Protein AF-A0A8T6CAI7-F1 (afdb_monomer_lite)

Structure (mmCIF, N/CA/C/O backbone):
data_AF-A0A8T6CAI7-F1
#
_entry.id   AF-A0A8T6CAI7-F1
#
loop_
_atom_site.group_PDB
_atom_site.id
_atom_site.type_symbol
_atom_site.label_atom_id
_atom_site.label_alt_id
_atom_site.label_comp_id
_atom_site.label_asym_id
_atom_site.label_entity_id
_atom_site.label_seq_id
_atom_site.pdbx_PDB_ins_code
_atom_site.Cartn_x
_atom_site.Cartn_y
_atom_site.Cartn_z
_atom_site.occupancy
_atom_site.B_iso_or_equiv
_atom_site.auth_seq_id
_atom_site.auth_comp_id
_atom_site.auth_asym_id
_atom_site.auth_atom_id
_atom_site.pdbx_PDB_model_num
ATOM 1 N N . MET A 1 1 ? -41.818 -0.489 -14.839 1.00 44.34 1 MET A N 1
ATOM 2 C CA . MET A 1 1 ? -40.430 -0.718 -14.373 1.00 44.34 1 MET A CA 1
ATOM 3 C C . MET A 1 1 ? -39.978 0.502 -13.549 1.00 44.34 1 MET A C 1
ATOM 5 O O . MET A 1 1 ? -39.353 1.398 -14.087 1.00 44.34 1 MET A O 1
ATOM 9 N N . ARG A 1 2 ? -40.406 0.633 -12.279 1.00 46.56 2 ARG A N 1
ATOM 10 C CA . ARG A 1 2 ? -40.161 1.818 -11.408 1.00 46.56 2 ARG A CA 1
ATOM 11 C C . ARG A 1 2 ? -39.966 1.398 -9.937 1.00 46.56 2 ARG A C 1
ATOM 13 O O . ARG A 1 2 ? -40.639 1.907 -9.059 1.00 46.56 2 ARG A O 1
ATOM 20 N N . PHE A 1 3 ? -39.091 0.423 -9.671 1.00 50.69 3 PHE A N 1
ATOM 21 C CA . PHE A 1 3 ? -38.954 -0.155 -8.318 1.00 50.69 3 PHE A CA 1
ATOM 22 C C . PHE A 1 3 ? -37.530 -0.220 -7.741 1.00 50.69 3 PHE A C 1
ATOM 24 O O . PHE A 1 3 ? -37.362 -0.756 -6.654 1.00 50.69 3 PHE A O 1
ATOM 31 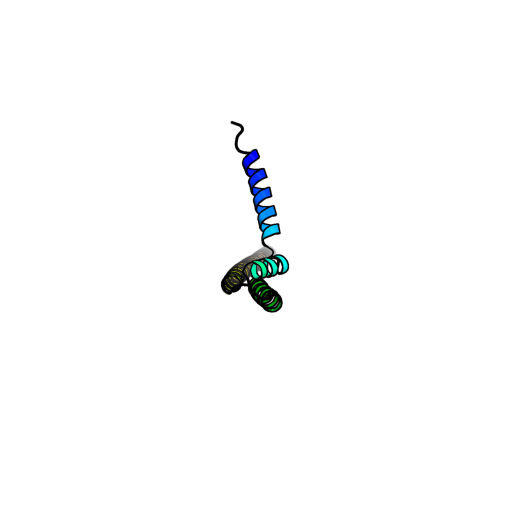N N . ASN A 1 4 ? -36.508 0.347 -8.397 1.00 56.69 4 ASN A N 1
ATOM 32 C CA . ASN A 1 4 ? -35.120 0.218 -7.913 1.00 56.69 4 ASN A CA 1
ATOM 33 C C . ASN A 1 4 ? -34.456 1.500 -7.386 1.00 56.69 4 ASN A C 1
ATOM 35 O O . ASN A 1 4 ? -33.428 1.393 -6.728 1.00 56.69 4 ASN A O 1
ATOM 39 N N . PHE A 1 5 ? -35.023 2.692 -7.601 1.00 53.34 5 PHE A N 1
ATOM 40 C CA . PHE A 1 5 ? -34.383 3.935 -7.135 1.00 53.34 5 PHE A CA 1
ATOM 41 C C . PHE A 1 5 ? -34.638 4.241 -5.647 1.00 53.34 5 PHE A C 1
ATOM 43 O O . PHE A 1 5 ? -33.741 4.731 -4.969 1.00 53.34 5 PHE A O 1
ATOM 50 N N . ASP A 1 6 ? -35.805 3.874 -5.105 1.00 55.44 6 ASP A N 1
ATOM 51 C CA . ASP A 1 6 ? -36.169 4.171 -3.705 1.00 55.44 6 ASP A CA 1
ATOM 52 C C . ASP A 1 6 ? -35.406 3.310 -2.682 1.00 55.44 6 ASP A C 1
ATOM 54 O O . ASP A 1 6 ? -35.089 3.744 -1.572 1.00 55.44 6 ASP A O 1
ATOM 58 N N . ARG A 1 7 ? -35.045 2.081 -3.078 1.00 56.94 7 ARG A N 1
ATOM 59 C CA . ARG A 1 7 ? -34.299 1.132 -2.237 1.00 56.94 7 ARG A CA 1
ATOM 60 C C . ARG A 1 7 ? -32.844 1.552 -2.006 1.00 56.94 7 ARG A C 1
ATOM 62 O O . ARG A 1 7 ? -32.287 1.262 -0.954 1.00 56.94 7 ARG A O 1
ATOM 69 N N . ALA A 1 8 ? -32.232 2.247 -2.966 1.00 53.28 8 ALA A N 1
ATOM 70 C CA . ALA A 1 8 ? -30.844 2.697 -2.858 1.00 53.28 8 ALA A CA 1
ATOM 71 C C . ALA A 1 8 ? -30.689 3.881 -1.882 1.00 53.28 8 ALA A C 1
ATOM 73 O O . ALA A 1 8 ? -29.739 3.920 -1.100 1.00 53.28 8 ALA A O 1
ATOM 74 N N . ALA A 1 9 ? -31.653 4.808 -1.870 1.00 56.59 9 ALA A N 1
ATOM 75 C CA . ALA A 1 9 ? -31.649 5.955 -0.960 1.00 56.59 9 ALA A CA 1
ATOM 76 C C . ALA A 1 9 ? -31.916 5.546 0.501 1.00 56.59 9 ALA A C 1
ATOM 78 O O . ALA A 1 9 ? -31.288 6.064 1.427 1.00 56.59 9 ALA A O 1
ATOM 79 N N . THR A 1 10 ? -32.799 4.565 0.714 1.00 56.09 10 THR A N 1
ATOM 80 C CA . THR A 1 10 ? -33.078 4.022 2.052 1.00 56.09 10 THR A CA 1
ATOM 81 C C . THR A 1 10 ? -31.873 3.282 2.631 1.00 56.09 10 THR A C 1
ATOM 83 O O . THR A 1 10 ? -31.521 3.550 3.778 1.00 56.09 10 THR A O 1
ATOM 86 N N . LEU A 1 11 ? -31.177 2.453 1.842 1.00 53.12 11 LEU A N 1
ATOM 87 C CA . LEU A 1 11 ? -29.967 1.743 2.284 1.00 53.12 11 LEU A CA 1
ATOM 88 C C . LEU A 1 11 ? -28.853 2.705 2.724 1.00 53.12 11 LEU A C 1
ATOM 90 O O . LEU A 1 11 ? -28.327 2.549 3.820 1.00 53.12 11 LEU A O 1
ATOM 94 N N . SER A 1 12 ? -28.565 3.758 1.950 1.00 57.25 12 SER A N 1
ATOM 95 C CA . SER A 1 12 ? -27.532 4.742 2.321 1.00 57.25 12 SER A CA 1
ATOM 96 C C . SER A 1 12 ? -27.861 5.501 3.614 1.00 57.25 12 SER A C 1
ATOM 98 O O . SER A 1 12 ? -26.960 5.835 4.382 1.00 57.25 12 SER A O 1
ATOM 100 N N . SER A 1 13 ? -29.146 5.770 3.873 1.00 56.19 13 SER A N 1
ATOM 101 C CA . SER A 1 13 ? -29.599 6.474 5.082 1.00 56.19 13 SER A CA 1
ATOM 102 C C . SER A 1 13 ? -29.625 5.591 6.337 1.00 56.19 13 SER A C 1
ATOM 104 O O . SER A 1 13 ? -29.481 6.105 7.446 1.00 56.19 13 SER A O 1
ATOM 106 N N . VAL A 1 14 ? -29.807 4.277 6.166 1.00 58.84 14 VAL A N 1
ATOM 107 C CA . VAL A 1 14 ? -29.704 3.280 7.241 1.00 58.84 14 VAL A CA 1
ATOM 108 C C . VAL A 1 14 ? -28.235 3.070 7.589 1.00 58.84 14 VAL A C 1
ATOM 110 O O . VAL A 1 14 ? -27.870 3.218 8.746 1.00 58.84 14 VAL A O 1
ATOM 113 N N . THR A 1 15 ? -27.365 2.888 6.591 1.00 58.06 15 THR A N 1
ATOM 114 C CA . THR A 1 15 ? -25.926 2.701 6.819 1.00 58.06 15 THR A CA 1
ATOM 115 C C . THR A 1 15 ? -25.267 3.920 7.480 1.00 58.06 15 THR A C 1
ATOM 117 O O . THR A 1 15 ? -24.438 3.748 8.365 1.00 58.06 15 THR A O 1
ATOM 120 N N . MET A 1 16 ? -25.652 5.159 7.139 1.00 49.91 16 MET A N 1
ATOM 121 C CA . MET A 1 16 ? -25.150 6.351 7.853 1.00 49.91 16 MET A CA 1
ATOM 122 C C . MET A 1 16 ? -25.681 6.474 9.289 1.00 49.91 16 MET A C 1
ATOM 124 O O . MET A 1 16 ? -24.938 6.915 10.165 1.00 49.91 16 MET A O 1
ATOM 128 N N . ARG A 1 17 ? -26.939 6.088 9.551 1.00 52.66 17 ARG A N 1
ATOM 129 C CA . ARG A 1 17 ? -27.484 6.054 10.920 1.00 52.66 17 ARG A CA 1
ATOM 130 C C . ARG A 1 17 ? -26.824 4.964 11.766 1.00 52.66 17 ARG A C 1
ATOM 132 O O . ARG A 1 17 ? -26.524 5.242 12.919 1.00 52.66 17 ARG A O 1
ATOM 139 N N . ASP A 1 18 ? -26.521 3.806 11.182 1.00 52.69 18 ASP A N 1
ATOM 140 C CA . ASP A 1 18 ? -25.795 2.716 11.846 1.00 52.69 18 ASP A CA 1
ATOM 141 C C . ASP A 1 18 ? -24.336 3.095 12.146 1.00 52.69 18 ASP A C 1
ATOM 143 O O . ASP A 1 18 ? -23.819 2.756 13.203 1.00 52.69 18 ASP A O 1
ATOM 147 N N . MET A 1 19 ? -23.669 3.855 11.267 1.00 50.16 19 MET A N 1
ATOM 148 C CA . MET A 1 19 ? -22.318 4.380 11.530 1.00 50.16 19 MET A CA 1
ATOM 149 C C . MET A 1 19 ? -22.315 5.461 12.625 1.00 50.16 19 MET A C 1
ATOM 151 O O . MET A 1 19 ? -21.391 5.513 13.432 1.00 50.16 19 MET A O 1
ATOM 155 N N . ALA A 1 20 ? -23.356 6.297 12.699 1.00 47.19 20 ALA A N 1
ATOM 156 C CA . ALA A 1 20 ? -23.528 7.266 13.785 1.00 47.19 20 ALA A CA 1
ATOM 157 C C . ALA A 1 20 ? -23.977 6.609 15.110 1.00 47.19 20 ALA A C 1
ATOM 159 O O . ALA A 1 20 ? -23.665 7.133 16.176 1.00 47.19 20 ALA A O 1
ATOM 160 N N . SER A 1 21 ? -24.650 5.449 15.063 1.00 48.22 21 SER A N 1
ATOM 161 C CA . SER A 1 21 ? -24.966 4.617 16.235 1.00 48.22 21 SER A CA 1
ATOM 162 C C . SER A 1 21 ? -23.861 3.615 16.600 1.00 48.22 21 SER A C 1
ATOM 164 O O . SER A 1 21 ? -24.029 2.862 17.557 1.00 48.22 21 SER A O 1
ATOM 166 N N . ALA A 1 22 ? -22.755 3.566 15.848 1.00 55.69 22 ALA A N 1
ATOM 167 C CA . ALA A 1 22 ? -21.641 2.644 16.088 1.00 55.69 22 ALA A CA 1
ATOM 168 C C . ALA A 1 22 ? -20.647 3.151 17.146 1.00 55.69 22 ALA A C 1
ATOM 170 O O . ALA A 1 22 ? -19.829 2.375 17.641 1.00 55.69 22 ALA A O 1
ATOM 171 N N . ALA A 1 23 ? -20.698 4.435 17.510 1.00 63.47 23 ALA A N 1
ATOM 172 C CA . ALA A 1 23 ? -19.902 4.953 18.613 1.00 63.47 23 ALA A CA 1
ATOM 173 C C . ALA A 1 23 ? -20.494 4.440 19.932 1.00 63.47 23 ALA A C 1
ATOM 175 O O . ALA A 1 23 ? -21.595 4.827 20.320 1.00 63.47 23 ALA A O 1
ATOM 176 N N . PHE A 1 24 ? -19.778 3.539 20.603 1.00 74.75 24 PHE A N 1
ATOM 177 C CA . PHE A 1 24 ? -20.200 2.999 21.890 1.00 74.75 24 PHE A CA 1
ATOM 178 C C . PHE A 1 24 ? -20.319 4.142 22.916 1.00 74.75 24 PHE A C 1
ATOM 180 O O . PHE A 1 24 ? -19.343 4.808 23.261 1.00 74.75 24 PHE A O 1
ATOM 187 N N . ASP A 1 25 ? -21.551 4.403 23.358 1.00 85.06 25 ASP A N 1
ATOM 188 C CA . ASP A 1 25 ? -21.870 5.443 24.334 1.00 85.06 25 ASP A CA 1
ATOM 189 C C . ASP A 1 25 ? -21.664 4.885 25.746 1.00 85.06 25 ASP A C 1
ATOM 191 O O . ASP A 1 25 ? -22.518 4.190 26.309 1.00 85.06 25 ASP A O 1
ATOM 195 N N . THR A 1 26 ? -20.501 5.199 26.319 1.00 85.25 26 THR A N 1
ATOM 196 C CA . THR A 1 26 ? -20.101 4.795 27.672 1.00 85.25 26 THR A CA 1
ATOM 197 C C . THR A 1 26 ? -21.156 5.151 28.725 1.00 85.25 26 THR A C 1
ATOM 199 O O . THR A 1 26 ? -21.343 4.396 29.678 1.00 85.25 26 THR A O 1
ATOM 202 N N . PHE A 1 27 ? -21.868 6.271 28.566 1.00 85.38 27 PHE A N 1
ATOM 203 C CA . PHE A 1 27 ? -22.850 6.733 29.546 1.00 85.38 27 PHE A CA 1
ATOM 204 C C . PHE A 1 27 ? -24.151 5.929 29.476 1.00 85.38 27 PHE A C 1
ATOM 206 O O . PHE A 1 27 ? -24.679 5.511 30.509 1.00 85.38 27 PHE A O 1
ATOM 213 N N . GLN A 1 28 ? -24.644 5.651 28.267 1.00 88.19 28 GLN A N 1
ATOM 214 C CA . GLN A 1 28 ? -25.791 4.754 28.076 1.00 88.19 28 GLN A CA 1
ATOM 215 C C . GLN A 1 28 ? -25.471 3.328 28.543 1.00 88.19 28 GLN A C 1
ATOM 217 O O . GLN A 1 28 ? -26.300 2.694 29.196 1.00 88.19 28 GLN A O 1
ATOM 222 N N . ALA A 1 29 ? -24.256 2.840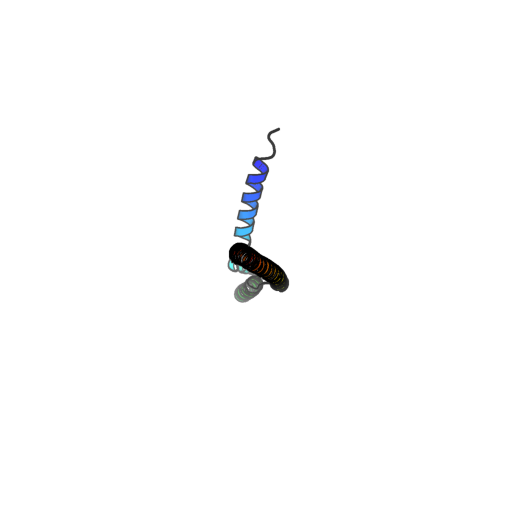 28.273 1.00 88.44 29 ALA A N 1
ATOM 223 C CA . ALA A 1 29 ? -23.804 1.528 28.725 1.00 88.44 29 ALA A CA 1
ATOM 224 C C . ALA A 1 29 ? -23.728 1.433 30.261 1.00 88.44 29 ALA A C 1
ATOM 226 O O . ALA A 1 29 ? -24.228 0.466 30.836 1.00 88.44 29 ALA A O 1
ATOM 227 N N . ALA A 1 30 ? -23.176 2.448 30.937 1.00 91.75 30 ALA A N 1
ATOM 228 C CA . ALA A 1 30 ? -23.154 2.512 32.399 1.00 91.75 30 ALA A CA 1
ATOM 229 C C . ALA A 1 30 ? -24.575 2.543 32.989 1.00 91.75 30 ALA A C 1
ATOM 231 O O . ALA A 1 30 ? -24.887 1.776 33.896 1.00 91.75 30 ALA A O 1
ATOM 232 N N . ARG A 1 31 ? -25.484 3.343 32.419 1.00 91.19 31 ARG A N 1
ATOM 233 C CA . ARG A 1 31 ? -26.886 3.404 32.868 1.00 91.19 31 ARG A CA 1
ATOM 234 C C . ARG A 1 31 ? -27.625 2.074 32.683 1.00 91.19 31 ARG A C 1
ATOM 236 O O . ARG A 1 31 ? -28.427 1.690 33.532 1.00 91.19 31 ARG A O 1
ATOM 243 N N . ALA A 1 32 ? -27.361 1.363 31.590 1.00 91.81 32 ALA A N 1
ATOM 244 C CA . ALA A 1 32 ? -27.926 0.036 31.366 1.00 91.81 32 ALA A CA 1
ATOM 245 C C . ALA A 1 32 ? -27.436 -0.966 32.427 1.00 91.81 32 ALA A C 1
ATOM 247 O O . ALA A 1 32 ? -28.238 -1.728 32.966 1.00 91.81 32 ALA A O 1
ATOM 248 N N . LEU A 1 33 ? -26.149 -0.920 32.785 1.00 91.56 33 LEU A N 1
ATOM 249 C CA . LEU A 1 33 ? -25.574 -1.747 33.851 1.00 91.56 33 LEU A CA 1
ATOM 250 C C . LEU A 1 33 ? -26.161 -1.402 35.229 1.00 91.56 33 LEU A C 1
ATOM 252 O O . LEU A 1 33 ? -26.514 -2.312 35.978 1.00 91.56 33 LEU A O 1
ATOM 256 N N . GLU A 1 34 ? -26.359 -0.117 35.532 1.00 94.38 34 GLU A N 1
ATOM 257 C CA . GLU A 1 34 ? -27.058 0.323 36.750 1.00 94.38 34 GLU A CA 1
ATOM 258 C C . GLU A 1 34 ? -28.483 -0.236 36.826 1.00 94.38 34 GLU A C 1
ATOM 260 O O . GLU A 1 34 ? -28.894 -0.765 37.859 1.00 94.38 34 GLU A O 1
ATOM 265 N N . SER A 1 35 ? -29.230 -0.190 35.716 1.00 92.38 35 SER A N 1
ATOM 266 C CA . SER A 1 35 ? -30.593 -0.737 35.656 1.00 92.38 35 SER A CA 1
ATOM 267 C C . SER A 1 35 ? -30.654 -2.260 35.838 1.00 92.38 35 SER A C 1
ATOM 269 O O . SER A 1 35 ? -31.691 -2.792 36.228 1.00 92.38 35 SER A O 1
ATOM 271 N N . ALA A 1 36 ? -29.535 -2.952 35.607 1.00 93.19 36 ALA A N 1
ATOM 272 C CA . ALA A 1 36 ? -29.366 -4.382 35.848 1.00 93.19 36 ALA A CA 1
ATOM 273 C C . ALA A 1 36 ? -28.877 -4.707 37.277 1.00 93.19 36 ALA A C 1
ATOM 275 O O . ALA A 1 36 ? -28.649 -5.875 37.592 1.00 93.19 36 ALA A O 1
ATOM 276 N N . GLY A 1 37 ? -28.722 -3.698 38.143 1.00 92.50 37 GLY A N 1
ATOM 277 C CA . GLY A 1 37 ? -28.316 -3.862 39.541 1.00 92.50 37 GLY A CA 1
ATOM 278 C C . GLY A 1 37 ? -26.809 -3.767 39.792 1.00 92.50 37 GLY A C 1
ATOM 279 O O . GLY A 1 37 ? -26.366 -4.072 40.898 1.00 92.50 37 GLY A O 1
ATOM 280 N N . VAL A 1 38 ? -26.014 -3.348 38.802 1.00 94.56 38 VAL A N 1
ATOM 281 C CA . VAL A 1 38 ? -24.591 -3.043 39.003 1.00 94.56 38 VAL A CA 1
ATOM 282 C C . VAL A 1 38 ? -24.467 -1.691 39.704 1.00 94.56 38 VAL A C 1
ATOM 284 O O . VAL A 1 38 ? -25.127 -0.724 39.334 1.00 94.56 38 VAL A O 1
ATOM 287 N N . GLU A 1 39 ? -23.613 -1.600 40.719 1.00 95.06 39 GLU A N 1
ATOM 288 C CA . GLU A 1 39 ? -23.340 -0.329 41.389 1.00 95.06 39 GLU A CA 1
ATOM 289 C C . GLU A 1 39 ? -22.767 0.693 40.391 1.00 9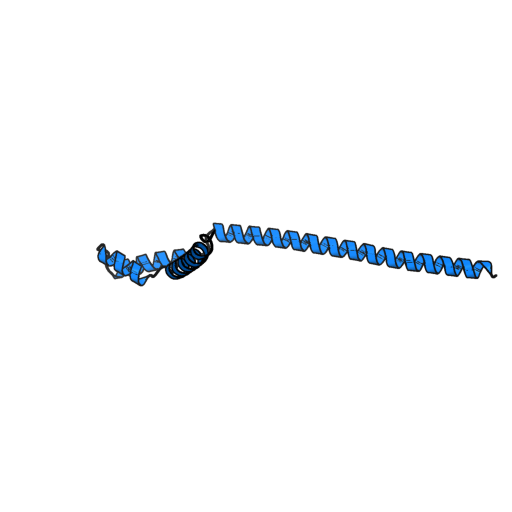5.06 39 GLU A C 1
ATOM 291 O O . GLU A 1 39 ? -21.904 0.355 39.584 1.00 95.06 39 GLU A O 1
ATOM 296 N N . ARG A 1 40 ? -23.197 1.955 40.470 1.00 89.75 40 ARG A N 1
ATOM 297 C CA . ARG A 1 40 ? -22.789 3.035 39.559 1.00 89.75 40 ARG A CA 1
ATOM 298 C C . ARG A 1 40 ? -21.283 3.112 39.295 1.00 89.75 40 ARG A C 1
ATOM 300 O O . ARG A 1 40 ? -20.868 3.152 38.141 1.00 89.75 40 ARG A O 1
ATOM 307 N N . ALA A 1 41 ? -20.457 3.089 40.341 1.00 91.06 41 ALA A N 1
ATOM 308 C CA . ALA A 1 41 ? -19.004 3.150 40.179 1.00 91.06 41 ALA A CA 1
ATOM 309 C C . ALA A 1 41 ? -18.457 1.943 39.392 1.00 91.06 41 ALA A C 1
ATOM 311 O O . ALA A 1 41 ? -17.570 2.089 38.550 1.00 91.06 41 ALA A O 1
ATOM 312 N N . GLN A 1 42 ? -19.017 0.750 39.615 1.00 91.12 42 GLN A N 1
ATOM 313 C CA . GLN A 1 42 ? -18.663 -0.451 38.859 1.00 91.12 42 GLN A CA 1
ATOM 314 C C . GLN A 1 42 ? -19.188 -0.390 37.421 1.00 91.12 42 GLN A C 1
ATOM 316 O O . GLN A 1 42 ? -18.478 -0.781 36.499 1.00 91.12 42 GLN A O 1
ATOM 321 N N . ALA A 1 43 ? -20.393 0.134 37.209 1.00 93.25 43 ALA A N 1
ATOM 322 C CA . ALA A 1 43 ? -20.992 0.301 35.892 1.00 93.25 43 ALA A CA 1
ATOM 323 C C . ALA A 1 43 ? -20.175 1.258 35.009 1.00 93.25 43 ALA A C 1
ATOM 325 O O . ALA A 1 43 ? -19.880 0.933 33.858 1.00 93.25 43 ALA A O 1
ATOM 326 N N . GLU A 1 44 ? -19.747 2.394 35.563 1.00 90.19 44 GLU A N 1
ATOM 327 C CA . GLU A 1 44 ? -18.859 3.353 34.896 1.00 90.19 44 GLU A CA 1
ATOM 328 C C . GLU A 1 44 ? -17.491 2.721 34.578 1.00 90.19 44 GLU A C 1
ATOM 330 O O . GLU A 1 44 ? -16.994 2.855 33.456 1.00 90.19 44 GLU A O 1
ATOM 335 N N . ALA A 1 45 ? -16.908 1.961 35.514 1.00 89.75 45 ALA A N 1
ATOM 336 C CA . ALA A 1 45 ? -15.636 1.267 35.299 1.00 89.75 45 ALA A CA 1
ATOM 337 C C . ALA A 1 45 ? -15.724 0.182 34.207 1.00 89.75 45 ALA A C 1
ATOM 339 O O . ALA A 1 45 ? -14.839 0.083 33.352 1.00 89.75 45 ALA A O 1
ATOM 340 N N . ILE A 1 46 ? -16.800 -0.610 34.194 1.00 89.31 46 ILE A N 1
ATOM 341 C CA . ILE A 1 46 ? -17.041 -1.655 33.190 1.00 89.31 46 ILE A CA 1
ATOM 342 C C . ILE A 1 46 ? -17.279 -1.025 31.814 1.00 89.31 46 ILE A C 1
ATOM 344 O O . ILE A 1 46 ? -16.652 -1.438 30.836 1.00 89.31 46 ILE A O 1
ATOM 348 N N . ALA A 1 47 ? -18.135 -0.004 31.728 1.00 89.81 47 ALA A N 1
ATOM 349 C CA . ALA A 1 47 ? -18.393 0.707 30.480 1.00 89.81 47 ALA A CA 1
ATOM 350 C C . ALA A 1 47 ? -17.111 1.354 29.931 1.00 89.81 47 ALA A C 1
ATOM 352 O O . ALA A 1 47 ? -16.822 1.239 28.739 1.00 89.81 47 ALA A O 1
ATOM 353 N N . GLY A 1 48 ? -16.299 1.959 30.803 1.00 85.38 48 GLY A N 1
ATOM 354 C CA . GLY A 1 48 ? -14.997 2.519 30.446 1.00 85.38 48 GLY A CA 1
ATOM 355 C C . GLY A 1 48 ? -14.023 1.470 29.903 1.00 85.38 48 GLY A C 1
ATOM 356 O O . GLY A 1 48 ? -13.384 1.697 28.876 1.00 85.38 48 GLY A O 1
ATOM 357 N N . ALA A 1 49 ? -13.948 0.291 30.528 1.00 85.62 49 ALA A N 1
ATOM 358 C CA . ALA A 1 49 ? -13.095 -0.805 30.065 1.00 85.62 49 ALA A CA 1
ATOM 359 C C . ALA A 1 49 ? -13.525 -1.357 28.691 1.00 85.62 49 ALA A C 1
ATOM 361 O O . ALA A 1 49 ? -12.675 -1.699 27.862 1.00 85.62 49 ALA A O 1
ATOM 362 N N . ILE A 1 50 ? -14.834 -1.422 28.427 1.00 84.62 50 ILE A N 1
ATOM 363 C CA . ILE A 1 50 ? -15.378 -1.860 27.134 1.00 84.62 50 ILE A CA 1
ATOM 364 C C . ILE A 1 50 ? -15.078 -0.823 26.047 1.00 84.62 50 ILE A C 1
ATOM 366 O O . ILE A 1 50 ? -14.570 -1.195 24.988 1.00 84.62 50 ILE A O 1
ATOM 370 N N . GLN A 1 51 ? -15.304 0.464 26.325 1.00 83.25 51 GLN A N 1
ATOM 371 C CA . GLN A 1 51 ? -14.983 1.551 25.397 1.00 83.25 51 GLN A CA 1
ATOM 372 C C . GLN A 1 51 ? -13.493 1.574 25.051 1.00 83.25 51 GLN A C 1
ATOM 374 O O . GLN A 1 51 ? -13.106 1.720 23.891 1.00 83.25 51 GLN A O 1
ATOM 379 N N . HIS A 1 52 ? -12.640 1.380 26.056 1.00 75.81 52 HIS A N 1
ATOM 380 C CA . HIS A 1 52 ? -11.200 1.330 25.859 1.00 75.81 52 HIS A CA 1
ATOM 381 C C . HIS A 1 52 ? -10.796 0.184 24.922 1.00 75.81 52 HIS A C 1
ATOM 383 O O . HIS A 1 52 ? -9.964 0.384 24.044 1.00 75.81 52 HIS A O 1
ATOM 389 N N . ARG A 1 53 ? -11.439 -0.988 25.032 1.00 72.00 53 ARG A N 1
ATOM 390 C CA . ARG A 1 53 ? -11.201 -2.129 24.134 1.00 72.00 53 ARG A CA 1
ATOM 391 C C . ARG A 1 53 ? -11.623 -1.855 22.684 1.00 72.00 53 ARG A C 1
ATOM 393 O O . ARG A 1 53 ? -10.941 -2.325 21.779 1.00 72.00 53 ARG A O 1
ATOM 400 N N . GLN A 1 54 ? -12.712 -1.118 22.463 1.00 71.12 54 GLN A N 1
ATOM 401 C CA . GLN A 1 54 ? -13.208 -0.784 21.118 1.00 71.12 54 GLN A CA 1
ATOM 402 C C . GLN A 1 54 ? -12.316 0.231 20.383 1.00 71.12 54 GLN A C 1
ATOM 404 O O . GLN A 1 54 ? -12.295 0.252 19.158 1.00 71.12 54 GLN A O 1
ATOM 409 N N . ASN A 1 55 ? -11.538 1.034 21.115 1.00 67.38 55 ASN A N 1
ATOM 410 C CA . ASN A 1 55 ? -10.620 2.021 20.536 1.00 67.38 55 ASN A CA 1
ATOM 411 C C . ASN A 1 55 ? -9.284 1.440 20.034 1.00 67.38 55 ASN A C 1
ATOM 413 O O . ASN A 1 55 ? -8.442 2.193 19.542 1.00 67.38 55 ASN A O 1
ATOM 417 N N . TYR A 1 56 ? -9.061 0.128 20.136 1.00 72.81 56 TYR A N 1
ATOM 418 C CA . TYR A 1 56 ? -7.856 -0.508 19.608 1.00 72.81 56 TYR A CA 1
ATOM 419 C C . TYR A 1 56 ? -8.099 -1.110 18.228 1.00 72.81 56 TYR A C 1
ATOM 421 O O . TYR A 1 56 ? -9.052 -1.860 18.027 1.00 72.81 56 TYR A O 1
ATOM 429 N N . ALA A 1 57 ? -7.174 -0.855 17.297 1.00 73.19 57 ALA A N 1
ATOM 430 C CA . ALA A 1 57 ? -7.089 -1.634 16.069 1.00 73.19 57 ALA A CA 1
ATOM 431 C C . ALA A 1 57 ? -6.950 -3.117 16.437 1.00 73.19 57 ALA A C 1
ATOM 433 O O . ALA A 1 57 ? -6.070 -3.499 17.218 1.00 73.19 57 ALA A O 1
ATOM 434 N N . THR A 1 58 ? -7.831 -3.960 15.903 1.00 81.00 58 THR A N 1
ATOM 435 C CA . THR A 1 58 ? -7.761 -5.392 16.183 1.00 81.00 58 THR A CA 1
ATOM 436 C C . THR A 1 58 ? -6.532 -5.987 15.499 1.00 81.00 58 THR A C 1
ATOM 438 O O . THR A 1 58 ? -6.015 -5.444 14.520 1.00 81.00 58 THR A O 1
ATOM 441 N N . LYS A 1 59 ? -6.074 -7.160 15.957 1.00 81.00 59 LYS A N 1
ATOM 442 C CA . LYS A 1 59 ? -4.996 -7.896 15.274 1.00 81.00 59 LYS A CA 1
ATOM 443 C C . LYS A 1 59 ? -5.299 -8.089 13.779 1.00 81.00 59 LYS A C 1
ATOM 445 O O . LYS A 1 59 ? -4.401 -7.964 12.955 1.00 81.00 59 LYS A O 1
ATOM 450 N N . SER A 1 60 ? -6.572 -8.314 13.441 1.00 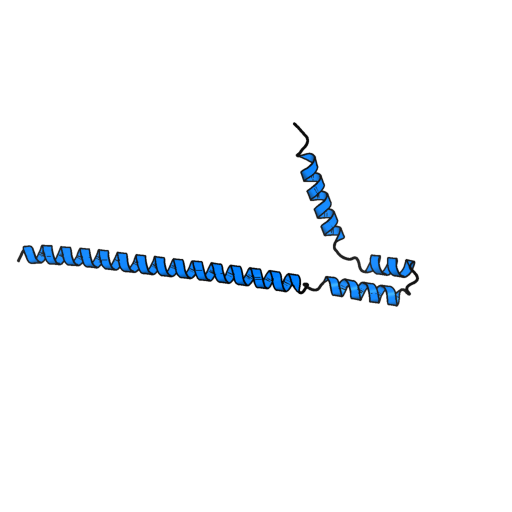80.81 60 SER A N 1
ATOM 451 C CA . SER A 1 60 ? -7.021 -8.468 12.056 1.00 80.81 60 SER A CA 1
ATOM 452 C C . SER A 1 60 ? -6.856 -7.192 11.226 1.00 80.81 60 SER A C 1
ATOM 454 O O . SER A 1 60 ? -6.512 -7.269 10.050 1.00 80.81 60 SER A O 1
ATOM 456 N N . ASP A 1 61 ? -7.041 -6.016 11.831 1.00 85.81 61 ASP A N 1
ATOM 457 C CA . ASP A 1 61 ? -6.870 -4.732 11.147 1.00 85.81 61 ASP A CA 1
ATOM 458 C C . ASP A 1 61 ? -5.393 -4.458 10.874 1.00 85.81 61 ASP A C 1
ATOM 460 O O . ASP A 1 61 ? -5.035 -4.026 9.780 1.00 85.81 61 ASP A O 1
ATOM 464 N N . VAL A 1 62 ? -4.523 -4.795 11.830 1.00 88.62 62 VAL A N 1
ATOM 465 C CA . VAL A 1 62 ? -3.067 -4.697 11.665 1.00 88.62 62 VAL A CA 1
ATOM 466 C C . VAL A 1 62 ? -2.565 -5.667 10.593 1.00 88.62 62 VAL A C 1
ATOM 468 O O . VAL A 1 62 ? -1.751 -5.288 9.754 1.00 88.62 62 VAL A O 1
ATOM 471 N N . GLU A 1 63 ? -3.062 -6.906 10.568 1.00 92.62 63 GLU A N 1
ATOM 472 C CA . GLU A 1 63 ? -2.723 -7.890 9.530 1.00 92.62 63 GLU A CA 1
ATOM 473 C C . GLU A 1 63 ? -3.208 -7.450 8.142 1.00 92.62 63 GLU A C 1
ATOM 475 O O . GLU A 1 63 ? -2.473 -7.588 7.156 1.00 92.62 63 GLU A O 1
ATOM 480 N N . ARG A 1 64 ? -4.414 -6.873 8.058 1.00 92.62 64 ARG A N 1
ATOM 481 C CA . ARG A 1 64 ? -4.969 -6.323 6.815 1.00 92.62 64 ARG A CA 1
ATOM 482 C C . ARG A 1 64 ? -4.131 -5.151 6.313 1.00 92.62 64 ARG A C 1
ATOM 484 O O . ARG A 1 64 ? -3.746 -5.148 5.147 1.00 92.62 64 ARG A O 1
ATOM 491 N N . LEU A 1 65 ? -3.789 -4.213 7.196 1.00 94.25 65 LEU A N 1
ATOM 492 C CA . LEU A 1 65 ? -2.936 -3.071 6.869 1.00 94.25 65 LEU A CA 1
ATOM 493 C C . LEU A 1 65 ? -1.535 -3.523 6.437 1.00 94.25 65 LEU A C 1
ATOM 495 O O . LEU A 1 65 ? -1.020 -3.057 5.426 1.00 94.25 65 LEU A O 1
ATOM 499 N N . GLY A 1 66 ? -0.936 -4.479 7.151 1.00 95.19 66 GLY A N 1
ATOM 500 C CA . GLY A 1 66 ? 0.371 -5.035 6.797 1.00 95.19 66 GLY A CA 1
ATOM 501 C C . GLY A 1 66 ? 0.366 -5.767 5.453 1.00 95.19 66 GLY A C 1
ATOM 502 O O . GLY A 1 66 ? 1.343 -5.699 4.709 1.00 95.19 66 GLY A O 1
ATOM 503 N N . SER A 1 67 ? -0.734 -6.441 5.115 1.00 96.12 67 SER A N 1
ATOM 504 C CA . SER A 1 67 ? -0.900 -7.102 3.816 1.00 96.12 67 SER A CA 1
ATOM 505 C C . SER A 1 67 ? -1.075 -6.091 2.683 1.00 96.12 67 SER A C 1
ATOM 507 O O . SER A 1 67 ? -0.423 -6.234 1.651 1.00 96.12 67 SER A O 1
ATOM 509 N N . ALA A 1 68 ? -1.888 -5.051 2.893 1.00 96.44 68 ALA A N 1
ATOM 510 C CA . ALA A 1 68 ? -2.075 -3.965 1.931 1.00 96.44 68 ALA A CA 1
ATOM 511 C C . ALA A 1 68 ? -0.752 -3.237 1.652 1.00 96.44 68 ALA A C 1
ATOM 513 O O . ALA A 1 68 ? -0.338 -3.134 0.502 1.00 96.44 68 ALA A O 1
ATOM 514 N N . LEU A 1 69 ? -0.014 -2.870 2.703 1.00 97.25 69 LEU A N 1
ATOM 515 C CA . LEU A 1 69 ? 1.277 -2.199 2.566 1.00 97.25 69 LEU A CA 1
ATOM 516 C C . LEU A 1 69 ? 2.305 -3.054 1.809 1.00 97.25 69 LEU A C 1
ATOM 518 O O . LEU A 1 69 ? 3.076 -2.543 1.002 1.00 97.25 69 LEU A O 1
ATOM 522 N N . ARG A 1 70 ? 2.331 -4.373 2.040 1.00 97.38 70 ARG A N 1
ATOM 523 C CA . ARG A 1 70 ? 3.210 -5.283 1.283 1.00 97.38 70 ARG A CA 1
ATOM 524 C C . ARG A 1 70 ? 2.842 -5.343 -0.196 1.00 97.38 70 ARG A C 1
ATOM 526 O O . ARG A 1 70 ? 3.749 -5.437 -1.020 1.00 97.38 70 ARG A O 1
ATOM 533 N N . ALA A 1 71 ? 1.550 -5.313 -0.518 1.00 97.25 71 ALA A N 1
ATOM 534 C CA . ALA A 1 71 ? 1.084 -5.287 -1.898 1.00 97.25 71 ALA A CA 1
ATOM 535 C C . ALA A 1 71 ? 1.501 -3.982 -2.591 1.00 97.25 71 ALA A C 1
ATOM 537 O O . ALA A 1 71 ? 2.162 -4.047 -3.624 1.00 97.25 71 ALA A O 1
ATOM 538 N N . GLU A 1 72 ? 1.237 -2.829 -1.969 1.00 98.00 72 GLU A N 1
ATOM 539 C CA . GLU A 1 72 ? 1.625 -1.507 -2.488 1.00 98.00 72 GLU A CA 1
ATOM 540 C C . GLU A 1 72 ? 3.144 -1.392 -2.691 1.00 98.00 72 GLU A C 1
ATOM 542 O O . GLU A 1 72 ? 3.615 -0.948 -3.736 1.00 98.00 72 GLU A O 1
ATOM 547 N N . MET A 1 73 ? 3.944 -1.874 -1.735 1.00 97.88 73 MET A N 1
ATOM 548 C CA . MET A 1 73 ? 5.405 -1.913 -1.877 1.00 97.88 73 MET A CA 1
ATOM 549 C C . MET A 1 73 ? 5.862 -2.832 -3.020 1.00 97.88 73 MET A C 1
ATOM 551 O O . MET A 1 73 ? 6.878 -2.564 -3.667 1.00 97.88 73 MET A O 1
ATOM 555 N N . GLY A 1 74 ? 5.144 -3.932 -3.262 1.00 97.94 74 GLY A N 1
ATOM 556 C CA . GLY A 1 74 ? 5.401 -4.836 -4.381 1.00 97.94 74 GLY A CA 1
ATOM 557 C C . GLY A 1 74 ? 5.096 -4.192 -5.733 1.00 97.94 74 GLY A C 1
ATOM 558 O O . GLY A 1 74 ? 5.905 -4.305 -6.656 1.00 97.94 74 GLY A O 1
ATOM 559 N N . GLU A 1 75 ? 3.972 -3.485 -5.825 1.00 98.00 75 GLU A N 1
ATOM 560 C CA . GLU A 1 75 ? 3.548 -2.734 -7.008 1.00 98.00 75 GLU A CA 1
ATOM 561 C C . GLU A 1 75 ? 4.540 -1.615 -7.332 1.00 98.00 75 GLU A C 1
ATOM 563 O O . GLU A 1 75 ? 5.124 -1.618 -8.416 1.00 98.00 75 GLU A O 1
ATOM 568 N N . LEU A 1 76 ? 4.875 -0.774 -6.349 1.00 97.94 76 LEU A N 1
ATOM 569 C CA . LEU A 1 76 ? 5.847 0.308 -6.511 1.00 97.94 76 LEU A CA 1
ATOM 570 C C . LEU A 1 76 ? 7.223 -0.208 -6.965 1.00 97.94 76 LEU A C 1
ATOM 572 O O . LEU A 1 76 ? 7.888 0.389 -7.813 1.00 97.94 76 LEU A O 1
ATOM 576 N N . ARG A 1 77 ? 7.669 -1.353 -6.430 1.00 98.00 77 ARG A N 1
ATOM 577 C CA . ARG A 1 77 ? 8.923 -1.989 -6.866 1.00 98.00 77 ARG A CA 1
ATOM 578 C C . ARG A 1 77 ? 8.851 -2.456 -8.321 1.00 98.00 77 ARG A C 1
ATOM 580 O O . ARG A 1 77 ? 9.860 -2.395 -9.026 1.00 98.00 77 ARG A O 1
ATOM 587 N N . SER A 1 78 ? 7.699 -2.964 -8.754 1.00 97.81 78 SER A N 1
ATOM 588 C CA . SER A 1 78 ? 7.476 -3.399 -10.134 1.00 97.81 78 SER A CA 1
ATOM 589 C C . SER A 1 78 ? 7.481 -2.213 -11.096 1.00 97.81 78 SER A C 1
ATOM 591 O O . SER A 1 78 ? 8.181 -2.264 -12.107 1.00 97.81 78 SER A O 1
ATOM 593 N N . GLU A 1 79 ? 6.769 -1.139 -10.754 1.00 97.94 79 GLU A N 1
ATOM 594 C CA . GLU A 1 79 ? 6.739 0.109 -11.525 1.00 97.94 79 GLU A CA 1
ATOM 595 C C . GLU A 1 79 ? 8.143 0.683 -11.701 1.00 97.94 79 GLU A C 1
ATOM 597 O O . GLU A 1 79 ? 8.598 0.880 -12.826 1.00 97.94 79 GLU A O 1
ATOM 602 N N . LEU A 1 80 ? 8.896 0.818 -10.604 1.00 98.00 80 LEU A N 1
ATOM 603 C CA . LEU A 1 80 ? 10.261 1.335 -10.661 1.00 98.00 80 LEU A CA 1
ATOM 604 C C . LEU A 1 80 ? 11.170 0.471 -11.549 1.00 98.00 80 LEU A C 1
ATOM 606 O O . LEU A 1 80 ? 12.020 0.987 -12.276 1.00 98.00 80 LEU A O 1
ATOM 610 N N . ARG A 1 81 ? 11.003 -0.857 -11.518 1.00 98.00 81 ARG A N 1
ATOM 611 C CA . ARG A 1 81 ? 11.771 -1.761 -12.383 1.00 98.00 81 ARG A CA 1
ATOM 612 C C . ARG A 1 81 ? 11.405 -1.582 -13.858 1.00 98.00 81 ARG A C 1
ATOM 614 O O . ARG A 1 81 ? 12.302 -1.619 -14.702 1.00 98.00 81 ARG A O 1
ATOM 621 N N . ALA A 1 82 ? 10.122 -1.409 -14.163 1.00 97.94 82 ALA A N 1
ATOM 622 C CA . ALA A 1 82 ? 9.654 -1.157 -15.520 1.00 97.94 82 ALA A CA 1
ATOM 623 C C . ALA A 1 82 ? 10.201 0.176 -16.053 1.00 97.94 82 ALA A C 1
ATOM 625 O O . ALA A 1 82 ? 10.763 0.209 -17.149 1.00 97.94 82 ALA A O 1
ATOM 626 N N . ASP A 1 83 ? 10.141 1.235 -15.246 1.00 98.06 83 ASP A N 1
ATOM 627 C CA . ASP A 1 83 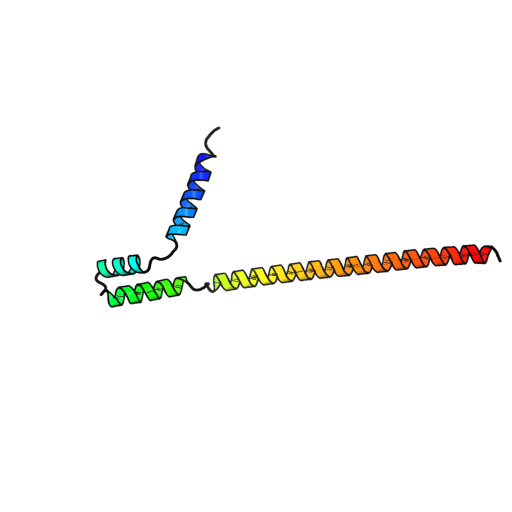? 10.658 2.559 -15.600 1.00 98.06 83 ASP A CA 1
ATOM 628 C C . ASP A 1 83 ? 12.165 2.540 -15.863 1.00 98.06 83 ASP A C 1
ATOM 630 O O . ASP A 1 83 ? 12.634 3.091 -16.862 1.00 98.06 83 ASP A O 1
ATOM 634 N N . MET A 1 84 ? 12.931 1.846 -15.018 1.00 98.06 84 MET A N 1
ATOM 635 C CA . MET A 1 84 ? 14.372 1.676 -15.217 1.00 98.06 84 MET A CA 1
ATOM 636 C C . MET A 1 84 ? 14.693 0.938 -16.522 1.00 98.06 84 MET A C 1
ATOM 638 O O . MET A 1 84 ? 15.575 1.367 -17.266 1.00 98.06 84 MET A O 1
ATOM 642 N N . SER A 1 85 ? 13.957 -0.129 -16.845 1.00 97.12 85 SER A N 1
ATOM 643 C CA . SER A 1 85 ? 14.142 -0.869 -18.102 1.00 97.12 85 SER A CA 1
ATOM 644 C C . SER A 1 85 ? 13.761 -0.035 -19.333 1.00 97.12 85 SER A C 1
ATOM 646 O O . SER A 1 85 ? 14.460 -0.054 -20.354 1.00 97.12 85 SER A O 1
ATOM 648 N N . ALA A 1 86 ? 12.683 0.746 -19.239 1.00 97.69 86 ALA A N 1
ATOM 649 C CA . ALA A 1 86 ? 12.273 1.660 -20.298 1.00 97.69 86 ALA A CA 1
ATOM 650 C C . ALA A 1 86 ? 13.318 2.765 -20.522 1.00 97.69 86 ALA A C 1
ATOM 652 O O . ALA A 1 86 ? 13.620 3.120 -21.667 1.00 97.69 86 ALA A O 1
ATOM 653 N N . LEU A 1 87 ? 13.903 3.287 -19.440 1.00 97.88 87 LEU A N 1
ATOM 654 C CA . LEU A 1 87 ? 14.977 4.271 -19.500 1.00 97.88 87 LEU A CA 1
ATOM 655 C C . LEU A 1 87 ? 16.236 3.690 -20.151 1.00 97.88 87 LEU A C 1
ATOM 657 O O . LEU A 1 87 ? 16.782 4.316 -21.059 1.00 97.88 87 LEU A O 1
ATOM 661 N N . GLU A 1 88 ? 16.661 2.492 -19.745 1.00 97.88 88 GLU A N 1
ATOM 662 C CA . GLU A 1 88 ? 17.805 1.787 -20.334 1.00 97.88 88 GLU A CA 1
ATOM 663 C C . GLU A 1 88 ? 17.620 1.595 -21.845 1.00 97.88 88 GLU A C 1
ATOM 665 O O . GLU A 1 88 ? 18.480 1.983 -22.638 1.00 97.88 88 GLU A O 1
ATOM 670 N N . THR A 1 89 ? 16.444 1.116 -22.258 1.00 97.69 89 THR A N 1
ATOM 671 C CA . THR A 1 89 ? 16.094 0.940 -23.676 1.00 97.69 89 THR A CA 1
ATOM 672 C C . THR A 1 89 ? 16.166 2.263 -24.439 1.00 97.69 89 THR A C 1
ATOM 674 O O . THR A 1 89 ? 16.729 2.337 -25.534 1.00 97.69 89 THR A O 1
ATOM 677 N N . ARG A 1 90 ? 15.630 3.345 -23.861 1.00 97.50 90 ARG A N 1
ATOM 678 C CA . ARG A 1 90 ? 15.657 4.677 -24.479 1.00 97.50 90 ARG A CA 1
ATOM 679 C C . ARG A 1 90 ? 17.084 5.196 -24.642 1.00 97.50 90 ARG A C 1
ATOM 681 O O . ARG A 1 90 ? 17.394 5.791 -25.675 1.00 97.50 90 ARG A O 1
ATOM 688 N N . VAL A 1 91 ? 17.940 4.987 -23.644 1.00 97.88 91 VAL A N 1
ATOM 689 C CA . VAL A 1 91 ? 19.352 5.384 -23.697 1.00 97.88 91 VAL A CA 1
ATOM 690 C C . VAL A 1 91 ? 20.084 4.594 -24.779 1.00 97.88 91 VAL A C 1
ATOM 692 O O . VAL A 1 91 ? 20.723 5.211 -25.632 1.00 97.88 91 VAL A O 1
ATOM 695 N N . MET A 1 92 ? 19.925 3.269 -24.816 1.00 97.38 92 MET A N 1
ATOM 696 C CA . MET A 1 92 ? 20.553 2.424 -25.835 1.00 97.38 92 MET A CA 1
ATOM 697 C C . MET A 1 92 ? 20.112 2.813 -27.244 1.00 97.38 92 MET A C 1
ATOM 699 O O . MET A 1 92 ? 20.956 3.024 -28.111 1.00 97.38 92 MET A O 1
ATOM 703 N N . ASN A 1 93 ? 18.812 3.022 -27.465 1.00 97.50 93 ASN A N 1
ATOM 704 C CA . ASN A 1 93 ? 18.304 3.466 -28.763 1.00 97.50 93 ASN A CA 1
ATOM 705 C C . ASN A 1 93 ? 18.923 4.798 -29.206 1.00 97.50 93 ASN A C 1
ATOM 707 O O . ASN A 1 93 ? 19.314 4.935 -30.363 1.00 97.50 93 ASN A O 1
ATOM 711 N N . ARG A 1 94 ? 19.062 5.778 -28.301 1.00 97.25 94 ARG A N 1
ATOM 712 C CA . ARG A 1 94 ? 19.712 7.059 -28.635 1.00 97.25 94 ARG A CA 1
ATOM 713 C C . ARG A 1 94 ? 21.183 6.871 -28.991 1.00 97.25 94 ARG A C 1
ATOM 715 O O . ARG A 1 94 ? 21.639 7.482 -29.952 1.00 97.25 94 ARG A O 1
ATOM 722 N N . ILE A 1 95 ? 21.903 6.024 -28.256 1.00 97.12 95 ILE A N 1
ATOM 723 C CA . ILE A 1 95 ? 23.303 5.703 -28.556 1.00 97.12 95 ILE A CA 1
ATOM 724 C C . ILE A 1 95 ? 23.415 5.063 -29.944 1.00 97.12 95 ILE A C 1
ATOM 726 O O . ILE A 1 95 ? 24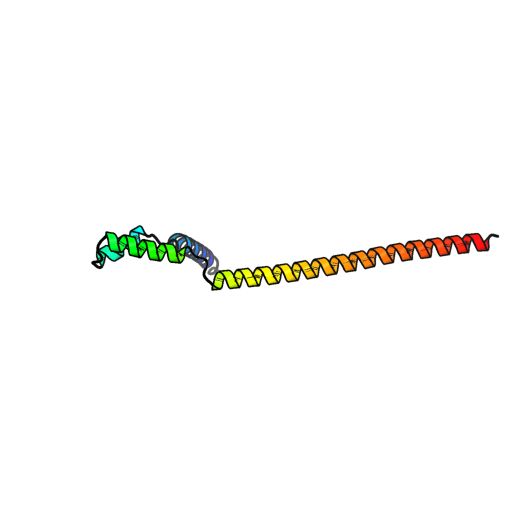.228 5.517 -30.744 1.00 97.12 95 ILE A O 1
ATOM 730 N N . TYR A 1 96 ? 22.565 4.084 -30.269 1.00 96.38 96 TYR A N 1
ATOM 731 C CA . TYR A 1 96 ? 22.557 3.448 -31.589 1.00 96.38 96 TYR A CA 1
ATOM 732 C C . TYR A 1 96 ? 22.269 4.437 -32.718 1.00 96.38 96 TYR A C 1
ATOM 734 O O . TYR A 1 96 ? 22.967 4.423 -33.727 1.00 96.38 96 TYR A O 1
ATOM 742 N N . VAL A 1 97 ? 21.281 5.320 -32.547 1.00 96.69 97 VAL A N 1
ATOM 743 C CA . VAL A 1 97 ? 20.955 6.350 -33.547 1.00 96.69 97 VAL A CA 1
ATOM 744 C C . VAL A 1 97 ? 22.142 7.286 -33.781 1.00 96.69 97 VAL A C 1
ATOM 746 O O . VAL A 1 97 ? 22.470 7.584 -34.929 1.00 96.69 97 VAL A O 1
ATOM 749 N N . ILE A 1 98 ? 22.817 7.719 -32.714 1.00 95.81 98 ILE A N 1
ATOM 750 C CA . ILE A 1 98 ? 24.002 8.580 -32.822 1.00 95.81 98 ILE A CA 1
ATOM 751 C C . ILE A 1 98 ? 25.150 7.835 -33.512 1.00 95.81 98 ILE A C 1
ATOM 753 O O . ILE A 1 98 ? 25.746 8.374 -34.442 1.00 95.81 98 ILE A O 1
ATOM 757 N N . ALA A 1 99 ? 25.434 6.598 -33.100 1.00 94.50 99 ALA A N 1
ATOM 758 C CA . ALA A 1 99 ? 26.506 5.785 -33.670 1.00 94.50 99 ALA A CA 1
ATOM 759 C C . ALA A 1 99 ? 26.278 5.500 -35.163 1.00 94.50 99 ALA A C 1
ATOM 761 O O . ALA A 1 99 ? 27.192 5.663 -35.970 1.00 94.50 99 ALA A O 1
ATOM 762 N N . ALA A 1 100 ? 25.050 5.144 -35.549 1.00 92.31 100 ALA A N 1
ATOM 763 C CA . ALA A 1 100 ? 24.677 4.937 -36.946 1.00 92.31 100 ALA A CA 1
ATOM 764 C C . ALA A 1 100 ? 24.809 6.231 -37.766 1.00 92.31 100 ALA A C 1
ATOM 766 O O . ALA A 1 100 ? 25.344 6.206 -38.874 1.00 92.31 100 ALA A O 1
ATOM 767 N N . GLY A 1 101 ? 24.385 7.370 -37.206 1.00 93.38 101 GLY A N 1
ATOM 768 C CA . GLY A 1 101 ? 24.553 8.679 -37.835 1.00 93.38 101 GLY A CA 1
ATOM 769 C C . GLY A 1 101 ? 26.025 9.034 -38.063 1.00 93.38 101 GLY A C 1
ATOM 770 O O . GLY A 1 101 ? 26.397 9.429 -39.166 1.00 93.38 101 GLY A O 1
ATOM 771 N N . GLN A 1 102 ? 26.883 8.837 -37.055 1.00 91.12 102 GLN A N 1
ATOM 772 C CA . GLN A 1 102 ? 28.327 9.069 -37.174 1.00 91.12 102 GLN A CA 1
ATOM 773 C C . GLN A 1 102 ? 28.987 8.142 -38.199 1.00 91.12 102 GLN A C 1
ATOM 775 O O . GLN A 1 102 ? 29.773 8.615 -39.017 1.00 91.12 102 GLN A O 1
ATOM 780 N N . ALA A 1 103 ? 28.651 6.850 -38.197 1.00 89.81 103 ALA A N 1
ATOM 781 C CA . ALA A 1 103 ? 29.165 5.898 -39.180 1.00 89.81 103 ALA A CA 1
ATOM 782 C C . ALA A 1 103 ? 28.789 6.302 -40.615 1.00 89.81 103 ALA A C 1
ATOM 784 O O . ALA A 1 103 ? 29.635 6.259 -41.507 1.00 89.81 103 ALA A O 1
ATOM 785 N N . GLY A 1 104 ? 27.551 6.763 -40.826 1.00 90.56 104 GLY A N 1
ATOM 786 C CA . GLY A 1 104 ? 27.099 7.290 -42.114 1.00 90.56 104 GLY A CA 1
ATOM 787 C C . GLY A 1 104 ? 27.879 8.529 -42.560 1.00 90.56 104 GLY A C 1
ATOM 788 O O . GLY A 1 104 ? 28.296 8.605 -43.714 1.00 90.56 104 GLY A O 1
ATOM 789 N N . LEU A 1 105 ? 28.138 9.472 -41.645 1.00 90.75 105 LEU A N 1
ATOM 790 C CA . LEU A 1 105 ? 28.958 10.653 -41.935 1.00 90.75 105 LEU A CA 1
ATOM 791 C C . LEU A 1 105 ? 30.399 10.272 -42.302 1.00 90.75 105 LEU A C 1
ATOM 793 O O . LEU A 1 105 ? 30.909 10.753 -43.309 1.00 90.75 105 LEU A O 1
ATOM 797 N N . ILE A 1 106 ? 31.042 9.386 -41.534 1.00 91.62 106 ILE A N 1
ATOM 798 C CA . ILE A 1 106 ? 32.409 8.915 -41.816 1.00 91.62 106 ILE A CA 1
ATOM 799 C C . ILE A 1 106 ? 32.474 8.240 -43.190 1.00 91.62 106 ILE A C 1
ATOM 801 O O . ILE A 1 106 ? 33.372 8.544 -43.973 1.00 91.62 106 ILE A O 1
ATOM 805 N N . ALA A 1 107 ? 31.513 7.367 -43.504 1.00 89.50 107 ALA A N 1
ATOM 806 C CA . ALA A 1 107 ? 31.444 6.706 -44.803 1.00 89.50 107 ALA A CA 1
ATOM 807 C C . ALA A 1 107 ? 31.263 7.710 -45.952 1.00 89.50 107 ALA A C 1
ATOM 809 O O . ALA A 1 107 ? 31.925 7.582 -46.978 1.00 89.50 107 ALA A O 1
ATOM 810 N N . ALA A 1 108 ? 30.417 8.730 -45.774 1.00 87.31 108 ALA A N 1
ATOM 811 C CA . ALA A 1 108 ? 30.204 9.773 -46.775 1.00 87.31 108 ALA A CA 1
ATOM 812 C C . ALA A 1 108 ? 31.460 10.631 -47.014 1.00 87.31 108 ALA A C 1
ATOM 814 O O . ALA A 1 108 ? 31.776 10.931 -48.162 1.00 87.31 108 ALA A O 1
ATOM 815 N N . PHE A 1 109 ? 32.195 10.993 -45.956 1.00 89.31 109 PHE A N 1
ATOM 816 C CA . PHE A 1 109 ? 33.447 11.747 -46.080 1.00 89.31 109 PHE A CA 1
ATOM 817 C C . PHE A 1 109 ? 34.580 10.911 -46.686 1.00 89.31 109 PHE A C 1
ATOM 819 O O . PHE A 1 109 ? 35.286 11.404 -47.560 1.00 89.31 109 PHE A O 1
ATOM 826 N N . GLY A 1 110 ? 34.734 9.651 -46.271 1.00 82.12 110 GLY A N 1
ATOM 827 C CA . GLY A 1 110 ? 35.766 8.755 -46.802 1.00 82.12 110 GLY A CA 1
ATOM 828 C C . GLY A 1 110 ? 35.550 8.346 -48.263 1.00 82.12 110 GLY A C 1
ATOM 829 O O . GLY A 1 110 ? 36.504 7.961 -48.924 1.00 82.12 110 GLY A O 1
ATOM 830 N N . LEU A 1 111 ? 34.323 8.450 -48.791 1.00 72.25 111 LEU A N 1
ATOM 831 C CA . LEU A 1 111 ? 34.044 8.241 -50.218 1.00 72.25 111 LEU A CA 1
ATOM 832 C C . LEU A 1 111 ? 34.486 9.423 -51.106 1.00 72.25 111 LEU A C 1
ATOM 834 O O . LEU A 1 111 ? 34.482 9.289 -52.328 1.00 72.25 111 LEU A O 1
ATOM 838 N N . PHE A 1 112 ? 34.793 10.582 -50.513 1.00 57.50 112 PHE A N 1
ATOM 839 C CA . PHE A 1 112 ? 35.074 11.840 -51.217 1.00 57.50 112 PHE A CA 1
ATOM 840 C C . PHE A 1 112 ? 36.562 12.248 -51.175 1.00 57.50 112 PHE A C 1
ATOM 842 O O . PHE A 1 112 ? 36.919 13.320 -51.665 1.00 57.50 112 PHE A O 1
ATOM 849 N N . THR A 1 113 ? 37.425 11.406 -50.599 1.00 61.62 113 THR A N 1
ATOM 850 C CA . THR A 1 113 ? 38.888 11.570 -50.491 1.00 61.62 113 THR A CA 1
ATOM 851 C C . THR A 1 113 ? 39.607 10.422 -51.171 1.00 61.62 113 THR A C 1
ATOM 853 O O . THR A 1 113 ? 40.582 10.692 -51.903 1.00 61.62 113 THR A O 1
#

Radius of gyration: 34.21 Å; chains: 1; bounding box: 79×20×93 Å

pLDDT: mean 82.74, std 16.79, range [44.34, 98.06]

Foldseek 3Di:
DPPPPVVVVVVVVVVVVVVVVVQQDLVVQLVVCVVVVDDSVVSSVVSVVVNVVVPDDDPVNVVVVVVVVVVVVVVVVVVVVVVVVVVVVVVVVVVVVVVVVVVVVVVVVVVVD

Secondary structure (DSSP, 8-state):
---SHHHHHHHHHHHHHHHHT-S--HHHHHHHHHHTT--HHHHHHHHHHHHHHHTSPPHHHHHHHHHHHHHHHHHHHHHHHHHHHHHHHHHHHHHHHHHHHHHHHHHHHHTT-

Sequence (113 aa):
MRFNFDRAATLSSVTMRDMASAAFDTFQAARALESAGVERAQAEAIAGAIQHRQNYATKSDVERLGSALRAEMGELRSELRADMSALETRVMNRIYVIAAGQAGLIAAFGLFT